Protein AF-A0A6L3MJ90-F1 (afdb_monomer_lite)

Seque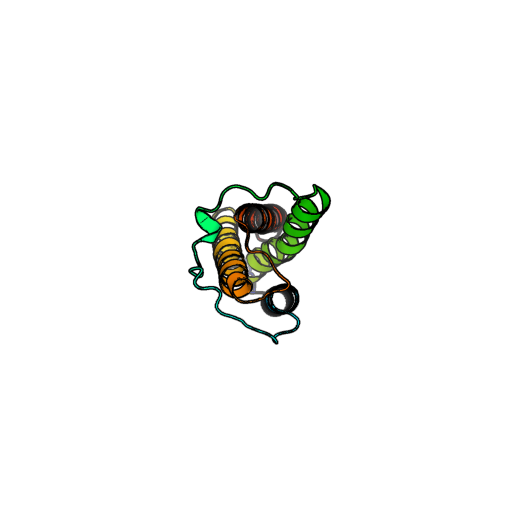nce (137 aa):
MSAPGASRASSLARQAFAAYAALIVYASLYPFDGWVSLGIGPFDYLFAPMQRYVTAFDVVTNVLGYMPFGALGVLALHPRWRGVAATLLVGGLGVLLSGSMEALQTYLPTRVASNLDLAANALGALLGAALAAPAAG

InterPro domains:
  IPR006976 VanZ-LLP1 [PF04892] (19-132)

Secondary structure (DSSP, 8-state):
-PPPP-PPP-HHHHHHHHHHHHHHHHHHHTT-------S--TTGGGTSPPPTT--HHHHHHHHHHHHHHHHHHHHHHTTTS-HHHHHHHHHHHHHHHHHHHHHHHTT-TT----HHHHHHHHHHHHHHHHHHGGGG-

pLDDT: mean 92.96, std 11.11, range [41.81, 98.75]

Organism: NCBI:txid1503055

Foldseek 3Di:
DDDDDDDDQDPVLQVVLVVLLVVVLPVLCPPVDDFADPVDALQVQLVDDADPPDDPVLLQCLLQSLLQNLQSQQSNCPPVDADPRSLVVQLVVQLVSLSVSLSRCNRPPVDHRHPSSSVSSSNSNNNSNNVNRVVRD

Radius of gyration: 17.07 Å; chains: 1; bounding box: 44×27×59 Å

Structure (mmCIF, N/CA/C/O backbone):
data_AF-A0A6L3MJ90-F1
#
_entry.id   AF-A0A6L3MJ90-F1
#
loop_
_atom_site.group_PDB
_atom_site.id
_atom_site.type_symbol
_atom_site.label_atom_id
_atom_site.label_alt_id
_atom_site.label_comp_id
_atom_site.label_asym_id
_atom_site.label_entity_id
_atom_site.label_seq_id
_atom_site.pdbx_PDB_ins_code
_atom_site.Cartn_x
_atom_site.Cartn_y
_atom_site.Cartn_z
_atom_site.occupancy
_atom_site.B_iso_or_equiv
_atom_site.auth_seq_id
_atom_site.auth_comp_id
_atom_site.auth_asym_id
_atom_site.auth_atom_id
_atom_site.pdbx_PDB_model_num
ATOM 1 N N . MET A 1 1 ? -26.338 -4.044 38.039 1.00 44.97 1 MET A N 1
ATOM 2 C CA . MET A 1 1 ? -25.043 -3.561 37.512 1.00 44.97 1 MET A CA 1
ATOM 3 C C . MET A 1 1 ? -24.868 -4.149 36.123 1.00 44.97 1 MET A C 1
ATOM 5 O O . MET A 1 1 ? -24.593 -5.334 36.005 1.00 44.97 1 MET A O 1
ATOM 9 N N . SER A 1 2 ? -25.157 -3.370 35.082 1.00 41.81 2 SER A N 1
ATOM 10 C CA . SER A 1 2 ? -25.042 -3.812 33.689 1.00 41.81 2 SER A CA 1
ATOM 11 C C . SER A 1 2 ? -23.564 -3.846 33.303 1.00 41.81 2 SER A C 1
ATOM 13 O O . SER A 1 2 ? -22.867 -2.853 33.504 1.00 41.81 2 SER A O 1
ATOM 15 N N . ALA A 1 3 ? -23.073 -4.980 32.801 1.00 47.91 3 ALA A N 1
ATOM 16 C CA . ALA A 1 3 ? -21.701 -5.090 32.313 1.00 47.91 3 ALA A CA 1
ATOM 17 C C . ALA A 1 3 ? -21.440 -4.030 31.219 1.00 47.91 3 ALA A C 1
ATOM 19 O O . ALA A 1 3 ? -22.327 -3.807 30.387 1.00 47.91 3 ALA A O 1
ATOM 20 N N . PRO A 1 4 ? -20.268 -3.362 31.206 1.00 47.44 4 PRO A N 1
ATOM 21 C CA . PRO A 1 4 ? -19.938 -2.387 30.172 1.00 47.44 4 PRO A CA 1
ATOM 22 C C . PRO A 1 4 ? -20.048 -3.048 28.794 1.00 47.44 4 PRO A C 1
ATOM 24 O O . PRO A 1 4 ? -19.547 -4.151 28.577 1.00 47.44 4 PRO A O 1
ATOM 27 N N . GLY A 1 5 ? -20.787 -2.391 27.896 1.00 51.34 5 GLY A N 1
ATOM 28 C CA . GLY A 1 5 ? -21.209 -2.950 26.617 1.00 51.34 5 GLY A CA 1
ATOM 29 C C . GLY A 1 5 ? -20.029 -3.465 25.801 1.00 51.34 5 GLY A C 1
ATOM 30 O O . GLY A 1 5 ? -19.142 -2.701 25.427 1.00 51.34 5 GLY A O 1
ATOM 31 N N . ALA A 1 6 ? -20.030 -4.765 25.508 1.00 59.84 6 ALA A N 1
ATOM 32 C CA . ALA A 1 6 ? -19.106 -5.346 24.549 1.00 59.84 6 ALA A CA 1
ATOM 33 C C . ALA A 1 6 ? -19.284 -4.619 23.209 1.00 59.84 6 ALA A C 1
ATOM 35 O O . ALA A 1 6 ? -20.341 -4.702 22.577 1.00 59.84 6 ALA A O 1
ATOM 36 N N . SER A 1 7 ? -18.262 -3.872 22.796 1.00 67.50 7 SER A N 1
ATOM 37 C CA . SER A 1 7 ? -18.231 -3.270 21.470 1.00 67.50 7 SER A CA 1
ATOM 38 C C . SER A 1 7 ? -18.408 -4.375 20.420 1.00 67.50 7 SER A C 1
ATOM 40 O O . SER A 1 7 ? -17.718 -5.392 20.459 1.00 67.50 7 SER A O 1
ATOM 42 N N . ARG A 1 8 ? -19.369 -4.216 19.502 1.00 73.12 8 ARG A N 1
ATOM 43 C CA . ARG A 1 8 ? -19.567 -5.173 18.405 1.00 73.12 8 ARG A CA 1
ATOM 44 C C . ARG A 1 8 ? -18.601 -4.870 17.269 1.00 73.12 8 ARG A C 1
ATOM 46 O O . ARG A 1 8 ? -18.469 -3.721 16.859 1.00 73.12 8 ARG A O 1
ATOM 53 N N . ALA A 1 9 ? -18.004 -5.923 16.716 1.00 79.00 9 ALA A N 1
ATOM 54 C CA . ALA A 1 9 ? -17.249 -5.834 15.473 1.00 79.00 9 ALA A CA 1
ATOM 55 C C . ALA A 1 9 ? -18.142 -5.317 14.330 1.00 79.00 9 ALA A C 1
ATOM 57 O O . ALA A 1 9 ? -19.259 -5.803 14.140 1.00 79.00 9 ALA A O 1
ATOM 58 N N . SER A 1 10 ? -17.636 -4.356 13.554 1.00 87.69 10 SER A N 1
ATOM 59 C CA . SER A 1 10 ? -18.347 -3.793 12.401 1.00 87.69 10 SER A CA 1
ATOM 60 C C . SER A 1 10 ? -18.159 -4.671 11.161 1.00 87.69 10 SER A C 1
ATOM 62 O O . SER A 1 10 ? -17.047 -4.808 10.646 1.00 87.69 10 SER A O 1
ATOM 64 N N . SER A 1 11 ? -19.247 -5.265 10.660 1.00 91.69 11 SER A N 1
ATOM 65 C CA . SER A 1 11 ? -19.242 -6.020 9.397 1.00 91.69 11 SER A CA 1
ATOM 66 C C . SER A 1 11 ? -18.937 -5.119 8.202 1.00 91.69 11 SER A C 1
ATOM 68 O O . SER A 1 11 ? -18.163 -5.508 7.331 1.00 91.69 11 SER A O 1
ATOM 70 N N . LEU A 1 12 ? -19.476 -3.896 8.202 1.00 94.38 12 LEU A N 1
ATOM 71 C CA . LEU A 1 12 ? -19.251 -2.909 7.151 1.00 94.38 12 LEU A CA 1
ATOM 72 C C . LEU A 1 12 ? -17.771 -2.533 7.037 1.00 94.38 12 LEU A C 1
ATOM 74 O O . LEU A 1 12 ? -17.244 -2.510 5.932 1.00 94.38 12 LEU A O 1
ATOM 78 N N . ALA A 1 13 ? -17.077 -2.304 8.159 1.00 94.50 13 ALA A N 1
ATOM 79 C CA . ALA A 1 13 ? -15.648 -1.978 8.137 1.00 94.50 13 ALA A CA 1
ATOM 80 C C . ALA A 1 13 ? -14.810 -3.121 7.542 1.00 94.50 13 ALA A C 1
ATOM 82 O O . ALA A 1 13 ? -13.911 -2.881 6.741 1.00 94.50 13 ALA A O 1
ATOM 83 N N . ARG A 1 14 ? -15.142 -4.375 7.878 1.00 96.19 14 ARG A N 1
ATOM 84 C CA . ARG A 1 14 ? -14.472 -5.566 7.329 1.00 96.19 14 ARG A CA 1
ATOM 85 C C . ARG A 1 14 ? -14.716 -5.726 5.832 1.00 96.19 14 ARG A C 1
ATOM 87 O O . ARG A 1 14 ? -13.780 -6.010 5.093 1.00 96.19 14 ARG A O 1
ATOM 94 N N . GLN A 1 15 ? -15.956 -5.523 5.390 1.00 98.00 15 GLN A N 1
ATOM 95 C CA . GLN A 1 15 ? -16.318 -5.571 3.973 1.00 98.00 15 GLN A CA 1
ATOM 96 C C . GLN A 1 15 ? -15.639 -4.447 3.187 1.00 98.00 15 GLN A C 1
ATOM 98 O O . GLN A 1 15 ? -15.051 -4.712 2.145 1.00 98.00 15 GLN A O 1
ATOM 103 N N . ALA A 1 16 ? -15.652 -3.219 3.711 1.00 98.12 16 ALA A N 1
ATOM 104 C CA . ALA A 1 16 ? -14.984 -2.076 3.100 1.00 98.12 16 ALA A CA 1
ATOM 105 C C . ALA A 1 16 ? -13.468 -2.286 3.012 1.00 98.12 16 ALA A C 1
ATOM 107 O O . ALA A 1 16 ? -12.884 -2.032 1.965 1.00 98.12 16 ALA A O 1
ATOM 108 N N . PHE A 1 17 ? -12.834 -2.809 4.067 1.00 98.38 17 PHE A N 1
ATOM 109 C CA . PHE A 1 17 ? -11.412 -3.150 4.049 1.00 98.38 17 PHE A CA 1
ATOM 110 C C . PHE A 1 17 ? -11.085 -4.185 2.965 1.00 98.38 17 PHE A C 1
ATOM 112 O O . PHE A 1 17 ? -10.170 -3.972 2.174 1.00 98.38 17 PHE A O 1
ATOM 119 N N . ALA A 1 18 ? -11.862 -5.271 2.878 1.00 98.50 18 ALA A N 1
ATOM 120 C CA . ALA A 1 18 ? -11.672 -6.296 1.854 1.00 98.50 18 ALA A CA 1
ATOM 121 C C . ALA A 1 18 ? -11.891 -5.749 0.432 1.00 98.50 18 ALA A C 1
ATOM 123 O O . ALA A 1 18 ? -11.088 -6.015 -0.460 1.00 98.50 18 ALA A O 1
ATOM 124 N N . ALA A 1 19 ? -12.939 -4.947 0.226 1.00 98.62 19 ALA A N 1
ATOM 125 C CA . ALA A 1 19 ? -13.219 -4.309 -1.057 1.00 98.62 19 ALA A CA 1
ATOM 126 C C . ALA A 1 19 ? -12.103 -3.336 -1.465 1.00 98.62 19 ALA A C 1
ATOM 128 O O . ALA A 1 19 ? -11.697 -3.314 -2.623 1.00 98.62 19 ALA A O 1
ATOM 129 N N . TYR A 1 20 ? -11.566 -2.570 -0.514 1.00 98.69 20 TYR A N 1
ATOM 130 C CA . TYR A 1 20 ? -10.477 -1.636 -0.779 1.00 98.69 20 TYR A CA 1
ATOM 131 C C . TYR A 1 20 ? -9.153 -2.356 -1.068 1.00 98.69 20 TYR A C 1
ATOM 133 O O . TYR A 1 20 ? -8.427 -1.968 -1.977 1.00 98.69 20 TYR A O 1
ATOM 141 N N . ALA A 1 21 ? -8.862 -3.454 -0.365 1.00 98.69 21 ALA A N 1
ATOM 142 C CA . ALA A 1 21 ? -7.724 -4.314 -0.688 1.00 98.69 21 ALA A CA 1
ATOM 143 C C . ALA A 1 21 ? -7.846 -4.899 -2.107 1.00 98.69 21 ALA A C 1
ATOM 145 O O . ALA A 1 21 ? -6.879 -4.882 -2.863 1.00 98.69 21 ALA A O 1
ATOM 146 N N . ALA A 1 22 ? -9.041 -5.352 -2.499 1.00 98.69 22 ALA A N 1
ATOM 147 C CA . ALA A 1 22 ? -9.301 -5.826 -3.858 1.00 98.69 22 ALA A CA 1
ATOM 148 C C . ALA A 1 22 ? -9.143 -4.709 -4.905 1.00 98.69 22 ALA A C 1
ATOM 150 O O . ALA A 1 22 ? -8.609 -4.960 -5.983 1.00 98.69 22 ALA A O 1
ATOM 151 N N . LEU A 1 23 ? -9.548 -3.476 -4.582 1.00 98.69 23 LEU A N 1
ATOM 152 C CA . LEU A 1 23 ? -9.339 -2.310 -5.441 1.00 98.69 23 LEU A CA 1
ATOM 153 C C . LEU A 1 23 ? -7.849 -2.014 -5.654 1.00 98.69 23 LEU A C 1
ATOM 155 O O . LEU A 1 23 ? -7.456 -1.734 -6.783 1.00 98.69 23 LEU A O 1
ATOM 159 N N . ILE A 1 24 ? -7.024 -2.116 -4.606 1.00 98.56 24 ILE A N 1
ATOM 160 C CA . ILE A 1 24 ? -5.563 -1.984 -4.722 1.00 98.56 24 ILE A CA 1
ATOM 161 C C . ILE A 1 24 ? -5.018 -3.050 -5.673 1.00 98.56 24 ILE A C 1
ATOM 163 O O . ILE A 1 24 ? -4.349 -2.704 -6.640 1.00 98.56 24 ILE A O 1
ATOM 167 N N . VAL A 1 25 ? -5.369 -4.326 -5.466 1.00 98.69 25 VAL A N 1
ATOM 168 C CA . VAL A 1 25 ? -4.925 -5.417 -6.354 1.00 98.69 25 VAL A CA 1
ATOM 169 C C . VAL A 1 25 ? -5.334 -5.149 -7.802 1.00 98.69 25 VAL A C 1
ATOM 171 O O . VAL A 1 25 ? -4.520 -5.290 -8.714 1.00 98.69 25 VAL A O 1
ATOM 174 N N . TYR A 1 26 ? -6.575 -4.714 -8.020 1.00 98.50 26 TYR A N 1
ATOM 175 C CA . TYR A 1 26 ? -7.071 -4.350 -9.342 1.00 98.50 26 TYR A CA 1
ATOM 176 C C . TYR A 1 26 ? -6.252 -3.228 -9.986 1.00 98.50 26 TYR A C 1
ATOM 178 O O . TYR A 1 26 ? -5.767 -3.384 -11.105 1.00 98.50 26 TYR A O 1
ATOM 186 N N . ALA A 1 27 ? -6.062 -2.113 -9.282 1.00 97.19 27 ALA A N 1
ATOM 187 C CA . ALA A 1 27 ? -5.334 -0.958 -9.799 1.00 97.19 27 ALA A CA 1
ATOM 188 C C . ALA A 1 27 ? -3.849 -1.268 -10.066 1.00 97.19 27 ALA A C 1
ATOM 190 O O . ALA A 1 27 ? -3.271 -0.771 -11.039 1.00 97.19 27 ALA A O 1
ATOM 191 N N . SER A 1 28 ? -3.235 -2.104 -9.229 1.00 97.44 28 SER A N 1
ATOM 192 C CA . SER A 1 28 ? -1.835 -2.502 -9.360 1.00 97.44 28 SER A CA 1
ATOM 193 C C . SER A 1 28 ? -1.592 -3.412 -10.560 1.00 97.44 28 SER A C 1
ATOM 195 O O . SER A 1 28 ? -0.574 -3.244 -11.235 1.00 97.44 28 SER A O 1
ATOM 197 N N . LEU A 1 29 ? -2.507 -4.348 -10.833 1.00 97.94 29 LEU A N 1
ATOM 198 C CA . LEU A 1 29 ? -2.298 -5.427 -11.805 1.00 97.94 29 LEU A CA 1
ATOM 199 C C . LEU A 1 29 ? -3.037 -5.238 -13.137 1.00 97.94 29 LEU A C 1
ATOM 201 O O . LEU A 1 29 ? -2.79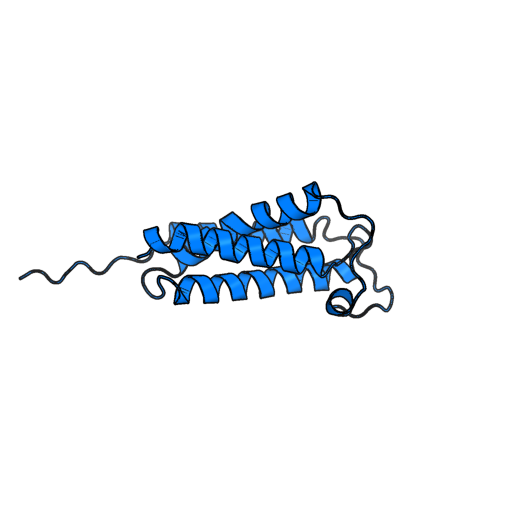2 -6.000 -14.072 1.00 97.94 29 LEU A O 1
ATOM 205 N N . TYR A 1 30 ? -3.908 -4.232 -13.260 1.00 96.12 30 TYR A N 1
ATOM 206 C CA . TYR A 1 30 ? -4.517 -3.863 -14.540 1.00 96.12 30 TYR A CA 1
ATOM 207 C C . TYR A 1 30 ? -3.429 -3.612 -15.611 1.00 96.12 30 TYR A C 1
ATOM 209 O O . TYR A 1 30 ? -2.456 -2.907 -15.325 1.00 96.12 30 TYR A O 1
ATOM 217 N N . PRO A 1 31 ? -3.572 -4.136 -16.847 1.00 96.31 31 PRO A N 1
ATOM 218 C CA . PRO A 1 31 ? -4.773 -4.741 -17.440 1.00 96.31 31 PRO A CA 1
ATOM 219 C C . PRO A 1 31 ? -4.947 -6.256 -17.232 1.00 96.31 31 PRO A C 1
ATOM 221 O O . PRO A 1 31 ? -5.836 -6.832 -17.848 1.00 96.31 31 PRO A O 1
ATOM 224 N N . PHE A 1 32 ? -4.152 -6.905 -16.375 1.00 96.06 32 PHE A N 1
ATOM 225 C CA . PHE A 1 32 ? -4.144 -8.363 -16.168 1.00 96.06 32 PHE A CA 1
ATOM 226 C C . PHE A 1 32 ? -3.760 -9.193 -17.402 1.00 96.06 32 PHE A C 1
ATOM 228 O O . PHE A 1 32 ? -3.985 -10.399 -17.422 1.00 96.06 32 PHE A O 1
ATOM 235 N N . ASP A 1 33 ? -3.112 -8.584 -18.389 1.00 96.12 33 ASP A N 1
ATOM 236 C CA . ASP A 1 33 ? -2.685 -9.239 -19.624 1.00 96.12 33 ASP A CA 1
ATOM 237 C C . ASP A 1 33 ? -1.252 -8.830 -20.000 1.00 96.12 33 ASP A C 1
ATOM 239 O O . ASP A 1 33 ? -0.699 -7.878 -19.443 1.00 96.12 33 ASP A O 1
ATOM 243 N N . GLY A 1 34 ? -0.642 -9.560 -20.935 1.00 95.31 34 GLY A N 1
ATOM 244 C CA . GLY A 1 34 ? 0.680 -9.247 -21.475 1.00 95.31 34 GLY A CA 1
ATOM 245 C C . GLY A 1 34 ? 1.829 -9.535 -20.510 1.00 95.31 34 GLY A C 1
ATOM 246 O O . GLY A 1 34 ? 2.863 -8.877 -20.585 1.00 95.31 34 GLY A O 1
ATOM 247 N N . TRP A 1 35 ? 1.654 -10.492 -19.598 1.00 96.75 35 TRP A N 1
ATOM 248 C CA . TRP A 1 35 ? 2.669 -10.869 -18.615 1.00 96.75 35 TRP A CA 1
ATOM 249 C C . TRP A 1 35 ? 3.882 -11.514 -19.297 1.00 96.75 35 TRP A C 1
ATOM 251 O O . TRP A 1 35 ? 3.734 -12.446 -20.090 1.00 96.75 35 TRP A O 1
ATOM 261 N N . VAL A 1 36 ? 5.088 -11.050 -18.970 1.00 96.31 36 VAL A N 1
ATOM 262 C CA . VAL A 1 36 ? 6.348 -11.534 -19.552 1.00 96.31 36 VAL A CA 1
ATOM 263 C C . VAL A 1 36 ? 7.389 -11.729 -18.456 1.00 96.31 36 VAL A C 1
ATOM 265 O O . VAL A 1 36 ? 7.597 -10.864 -17.612 1.00 96.31 36 VAL A O 1
ATOM 268 N N . SER A 1 37 ? 8.094 -12.861 -18.495 1.00 94.81 37 SER A N 1
ATOM 269 C CA . SER A 1 37 ? 9.276 -13.074 -17.658 1.00 94.81 37 SER A CA 1
ATOM 270 C C . SER A 1 37 ? 10.521 -12.552 -18.370 1.00 94.81 37 SER A C 1
ATOM 272 O O . SER A 1 37 ? 10.900 -13.062 -19.423 1.00 94.81 37 SER A O 1
ATOM 274 N N . LEU A 1 38 ? 11.162 -11.542 -17.784 1.00 89.56 38 LEU A N 1
ATOM 275 C CA . LEU A 1 38 ? 12.381 -10.916 -18.312 1.00 89.56 38 LEU A CA 1
ATOM 276 C C . LEU A 1 38 ? 13.665 -11.481 -17.678 1.00 89.56 38 LEU A C 1
ATOM 278 O O . LEU A 1 38 ? 14.731 -10.885 -17.801 1.00 89.56 38 LEU A O 1
ATOM 282 N N . GLY A 1 39 ? 13.569 -12.610 -16.967 1.00 92.31 39 GLY A N 1
ATOM 283 C CA . GLY A 1 39 ? 14.688 -13.185 -16.209 1.00 92.31 39 GLY A CA 1
ATOM 284 C C . GLY A 1 39 ? 15.021 -12.438 -14.911 1.00 92.31 39 GLY A C 1
ATOM 285 O O . GLY A 1 39 ? 16.029 -12.747 -14.285 1.00 92.31 39 GLY A O 1
ATOM 286 N N . ILE A 1 40 ? 14.177 -11.483 -14.509 1.00 93.19 40 ILE A N 1
ATOM 287 C CA . ILE A 1 40 ? 14.271 -10.752 -13.241 1.00 93.19 40 ILE A CA 1
ATOM 288 C C . ILE A 1 40 ? 13.453 -11.504 -12.186 1.00 93.19 40 ILE A C 1
ATOM 290 O O . ILE A 1 40 ? 12.324 -11.935 -12.446 1.00 93.19 40 ILE A O 1
ATOM 294 N N . GLY A 1 41 ? 14.032 -11.691 -11.003 1.00 95.44 41 GLY A N 1
ATOM 295 C CA . GLY A 1 41 ? 13.372 -12.317 -9.869 1.00 95.44 41 GLY A CA 1
ATOM 296 C C . GLY A 1 41 ? 12.278 -11.419 -9.277 1.00 95.44 41 GLY A C 1
ATOM 297 O O . GLY A 1 41 ? 12.425 -10.197 -9.250 1.00 95.44 41 GLY A O 1
ATOM 298 N N . PRO A 1 42 ? 11.198 -11.999 -8.721 1.00 96.25 42 PRO A N 1
ATOM 299 C CA . PRO A 1 42 ? 10.054 -11.234 -8.211 1.00 96.25 42 PRO A CA 1
ATOM 300 C C . PRO A 1 42 ? 10.400 -10.340 -7.012 1.00 96.25 42 PRO A C 1
ATOM 302 O O . PRO A 1 42 ? 9.633 -9.459 -6.656 1.00 96.25 42 PRO A O 1
ATOM 305 N N . PHE A 1 43 ? 11.544 -10.550 -6.362 1.00 97.12 43 PHE A N 1
ATOM 306 C CA . PHE A 1 43 ? 11.968 -9.770 -5.197 1.00 97.12 43 PHE A CA 1
ATOM 307 C C . PHE A 1 43 ? 13.222 -8.930 -5.461 1.00 97.12 43 PHE A C 1
ATOM 309 O O . PHE A 1 43 ? 13.714 -8.268 -4.549 1.00 97.12 43 PHE A O 1
ATOM 316 N N . ASP A 1 44 ? 13.725 -8.906 -6.698 1.00 96.25 44 ASP A N 1
ATOM 317 C CA . ASP A 1 44 ? 14.957 -8.185 -7.043 1.00 96.25 44 ASP A CA 1
ATOM 318 C C . ASP A 1 44 ? 14.796 -6.668 -6.864 1.00 96.25 44 ASP A C 1
ATOM 320 O O . ASP A 1 44 ? 15.754 -5.970 -6.524 1.00 96.25 44 ASP A O 1
ATOM 324 N N . TYR A 1 45 ? 13.566 -6.157 -6.998 1.00 95.25 45 TYR A N 1
ATOM 325 C CA . TYR A 1 45 ? 13.234 -4.748 -6.776 1.00 95.25 45 TYR A CA 1
ATOM 326 C C . TYR A 1 45 ? 13.584 -4.259 -5.358 1.00 95.25 45 TYR A C 1
ATOM 328 O O . TYR A 1 45 ? 13.861 -3.074 -5.173 1.00 95.25 45 TYR A O 1
ATOM 336 N N . LEU A 1 46 ? 13.621 -5.151 -4.357 1.00 96.88 46 LEU A N 1
ATOM 337 C CA . LEU A 1 46 ? 13.990 -4.805 -2.979 1.00 96.88 46 LEU A CA 1
ATOM 338 C C . LEU A 1 46 ? 15.430 -4.291 -2.886 1.00 96.88 46 LEU A C 1
ATOM 340 O O . LEU A 1 46 ? 15.727 -3.423 -2.065 1.00 96.88 46 LEU A O 1
ATOM 344 N N . PHE A 1 47 ? 16.309 -4.813 -3.741 1.00 95.56 47 PHE A N 1
ATOM 345 C CA . PHE A 1 47 ? 17.740 -4.510 -3.756 1.00 95.56 47 PHE A CA 1
ATOM 346 C C . PHE A 1 47 ? 18.148 -3.641 -4.947 1.00 95.56 47 PHE A C 1
ATOM 348 O O . PHE A 1 47 ? 19.314 -3.259 -5.066 1.00 95.56 47 PHE A O 1
ATOM 355 N N . ALA A 1 48 ? 17.199 -3.317 -5.826 1.00 92.75 48 ALA A N 1
ATOM 356 C CA . ALA A 1 48 ? 17.436 -2.445 -6.958 1.00 92.75 48 ALA A CA 1
ATOM 357 C C . ALA A 1 48 ? 17.835 -1.031 -6.487 1.00 92.75 48 ALA A C 1
ATOM 359 O O . ALA A 1 48 ? 17.334 -0.538 -5.468 1.00 92.75 48 ALA A O 1
ATOM 360 N N . PRO A 1 49 ? 18.722 -0.338 -7.223 1.00 92.56 49 PRO A N 1
ATOM 361 C CA . PRO A 1 49 ? 18.994 1.065 -6.950 1.00 92.56 49 PRO A CA 1
ATOM 362 C C . PRO A 1 49 ? 17.702 1.877 -7.071 1.00 92.56 49 PRO A C 1
ATOM 364 O O . PRO A 1 49 ? 16.857 1.587 -7.919 1.00 92.56 49 PRO A O 1
ATOM 367 N N . MET A 1 50 ? 17.569 2.916 -6.243 1.00 85.62 50 MET A N 1
ATOM 368 C CA . MET A 1 50 ? 16.400 3.793 -6.282 1.00 85.62 50 MET A CA 1
ATOM 369 C C . MET A 1 50 ? 16.186 4.334 -7.703 1.00 85.62 50 MET A C 1
ATOM 371 O O . MET A 1 50 ? 17.126 4.794 -8.364 1.00 85.62 50 MET A O 1
ATOM 375 N N . GLN A 1 51 ? 14.941 4.260 -8.171 1.00 85.25 51 GLN A N 1
ATOM 376 C CA . GLN A 1 51 ? 14.560 4.744 -9.491 1.00 85.25 51 GLN A CA 1
ATOM 377 C C . GLN A 1 51 ? 14.871 6.242 -9.618 1.00 85.25 51 GLN A C 1
ATOM 379 O O . GLN A 1 51 ? 14.518 7.046 -8.760 1.00 85.25 51 GLN A O 1
ATOM 384 N N . ARG A 1 52 ? 15.550 6.627 -10.705 1.00 80.56 52 ARG A N 1
ATOM 385 C CA . ARG A 1 52 ? 16.046 8.004 -10.891 1.00 80.56 52 ARG A CA 1
ATOM 386 C C . ARG A 1 52 ? 14.984 8.985 -11.393 1.00 80.56 52 ARG A C 1
ATOM 388 O O . ARG A 1 52 ? 15.193 10.188 -11.300 1.00 80.56 52 ARG A O 1
ATOM 395 N N . TYR A 1 53 ? 13.878 8.479 -11.936 1.00 83.81 53 TYR A N 1
ATOM 396 C CA . TYR A 1 53 ? 12.834 9.270 -12.598 1.00 83.81 53 TYR A CA 1
ATOM 397 C C . TYR A 1 53 ? 11.494 9.185 -11.861 1.00 83.81 53 TYR A C 1
ATOM 399 O O . TYR A 1 53 ? 10.457 8.993 -12.484 1.00 83.81 53 TYR A O 1
ATOM 407 N N . VAL A 1 54 ? 11.526 9.304 -10.533 1.00 88.50 54 VAL A N 1
ATOM 408 C CA . VAL A 1 54 ? 10.316 9.323 -9.703 1.00 88.50 54 VAL A CA 1
ATOM 409 C C . VAL A 1 54 ? 9.923 10.760 -9.402 1.00 88.50 54 VAL A C 1
ATOM 411 O O . VAL A 1 54 ? 10.761 11.577 -9.010 1.00 88.50 54 VA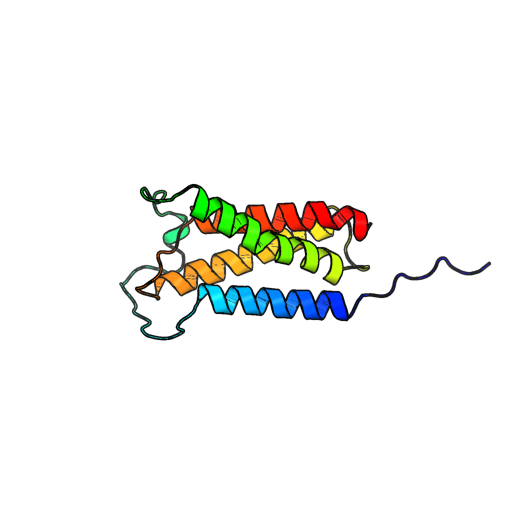L A O 1
ATOM 414 N N . THR A 1 55 ? 8.645 11.079 -9.578 1.00 93.06 55 THR A N 1
ATOM 415 C CA . THR A 1 55 ? 8.106 12.388 -9.224 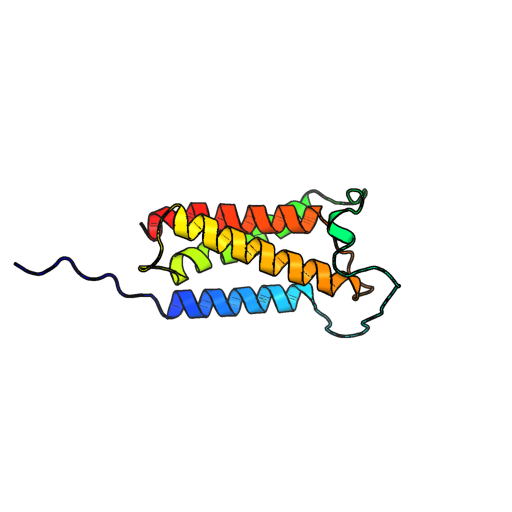1.00 93.06 55 THR A CA 1
ATOM 416 C C . THR A 1 55 ? 7.568 12.381 -7.796 1.00 93.06 55 THR A C 1
ATOM 418 O O . THR A 1 55 ? 7.150 11.356 -7.258 1.00 93.06 55 THR A O 1
ATOM 421 N N . ALA A 1 56 ? 7.513 13.556 -7.165 1.00 93.38 56 ALA A N 1
ATOM 422 C CA . ALA A 1 56 ? 6.848 13.691 -5.869 1.00 93.38 56 ALA A CA 1
ATOM 423 C C . ALA A 1 56 ? 5.360 13.293 -5.940 1.00 93.38 56 ALA A C 1
ATOM 425 O O . ALA A 1 56 ? 4.803 12.820 -4.953 1.00 93.38 56 ALA A O 1
ATOM 426 N N . PHE A 1 57 ? 4.728 13.463 -7.105 1.00 95.06 57 PHE A N 1
ATOM 427 C CA . PHE A 1 57 ? 3.341 13.071 -7.328 1.00 95.06 57 PHE A CA 1
ATOM 428 C C . PHE A 1 57 ? 3.148 11.552 -7.232 1.00 95.06 57 PHE A C 1
ATOM 430 O O . PHE A 1 57 ? 2.177 11.119 -6.612 1.00 95.06 57 PHE A O 1
ATOM 437 N N . ASP A 1 58 ? 4.084 10.757 -7.759 1.00 93.81 58 ASP A N 1
ATOM 438 C CA . ASP A 1 58 ? 4.036 9.289 -7.676 1.00 93.81 58 ASP A CA 1
ATOM 439 C C . ASP A 1 58 ? 4.084 8.833 -6.211 1.00 93.81 58 ASP A C 1
ATOM 441 O O . ASP A 1 58 ? 3.210 8.105 -5.738 1.00 93.81 58 ASP A O 1
ATOM 445 N N . VAL A 1 59 ? 5.041 9.374 -5.449 1.00 95.94 59 VAL A N 1
ATOM 446 C CA . VAL A 1 59 ? 5.208 9.070 -4.019 1.00 95.94 59 VAL A CA 1
ATOM 447 C C . VAL A 1 59 ? 3.970 9.470 -3.215 1.00 95.94 59 VAL A C 1
ATOM 449 O O . VAL A 1 59 ? 3.466 8.681 -2.414 1.00 95.94 59 VAL A O 1
ATOM 452 N N . VAL A 1 60 ? 3.458 10.688 -3.418 1.00 97.88 60 VAL A N 1
ATOM 453 C CA . VAL A 1 60 ? 2.272 11.184 -2.703 1.00 97.88 60 VAL A CA 1
ATOM 454 C C . VAL A 1 60 ? 1.044 10.344 -3.037 1.00 97.88 60 VAL A C 1
ATOM 456 O O . VAL A 1 60 ? 0.285 9.998 -2.134 1.00 97.88 60 VAL A O 1
ATOM 459 N N . THR A 1 61 ? 0.856 9.976 -4.303 1.00 97.06 61 THR A N 1
ATOM 460 C CA . THR A 1 61 ? -0.282 9.153 -4.731 1.00 97.06 61 THR A CA 1
ATOM 461 C C . THR A 1 61 ? -0.231 7.764 -4.102 1.00 97.06 61 THR A C 1
ATOM 463 O O . THR A 1 61 ? -1.257 7.287 -3.625 1.00 97.06 61 THR A O 1
ATOM 466 N N . ASN A 1 62 ? 0.950 7.154 -4.005 1.00 97.25 62 ASN A N 1
ATOM 467 C CA . ASN A 1 62 ? 1.151 5.864 -3.343 1.00 97.25 62 ASN A CA 1
ATOM 468 C C . ASN A 1 62 ? 0.836 5.922 -1.838 1.00 97.25 62 ASN A C 1
ATOM 470 O O . ASN A 1 62 ? 0.058 5.112 -1.324 1.00 97.25 62 ASN A O 1
ATOM 474 N N . VAL A 1 63 ? 1.329 6.953 -1.139 1.00 98.62 63 VAL A N 1
ATOM 475 C CA . VAL A 1 63 ? 0.983 7.196 0.274 1.00 98.62 63 VAL A CA 1
ATOM 476 C C . VAL A 1 63 ? -0.530 7.359 0.437 1.00 98.62 63 VAL A C 1
ATOM 478 O O . VAL A 1 63 ? -1.151 6.647 1.228 1.00 98.62 63 VAL A O 1
ATOM 481 N N . LEU A 1 64 ? -1.144 8.271 -0.321 1.00 98.44 64 LEU A N 1
ATOM 482 C CA . LEU A 1 64 ? -2.578 8.552 -0.226 1.00 98.44 64 LEU A CA 1
ATOM 483 C C . LEU A 1 64 ? -3.435 7.346 -0.627 1.00 98.44 64 LEU A C 1
ATOM 485 O O . LEU A 1 64 ? -4.484 7.132 -0.027 1.00 98.44 64 LEU A O 1
ATOM 489 N N . GLY A 1 65 ? -2.988 6.538 -1.588 1.00 98.12 65 GLY A N 1
ATOM 490 C CA . GLY A 1 65 ? -3.671 5.323 -2.029 1.00 98.12 65 GLY A CA 1
ATOM 491 C C . GLY A 1 65 ? -3.714 4.237 -0.955 1.00 98.12 65 GLY A C 1
ATOM 492 O O . GLY A 1 65 ? -4.707 3.525 -0.842 1.00 98.12 65 GLY A O 1
ATOM 493 N N . TYR A 1 66 ? -2.688 4.136 -0.106 1.00 98.62 66 TYR A N 1
ATOM 494 C CA . TYR A 1 66 ? -2.647 3.144 0.976 1.00 98.62 66 TYR A CA 1
ATOM 495 C C . TYR A 1 66 ? -3.192 3.653 2.320 1.00 98.62 66 TYR A C 1
ATOM 497 O O . TYR A 1 66 ? -3.500 2.846 3.202 1.00 98.62 66 TYR A O 1
ATOM 505 N N . MET A 1 67 ? -3.385 4.964 2.501 1.00 98.75 67 MET A N 1
ATOM 506 C CA . MET A 1 67 ? -3.979 5.508 3.731 1.00 98.75 67 MET A CA 1
ATOM 507 C C . MET A 1 67 ? -5.374 4.936 4.047 1.00 98.75 67 MET A C 1
ATOM 509 O O . MET A 1 67 ? -5.588 4.507 5.186 1.00 98.75 67 MET A O 1
ATOM 513 N N . PRO A 1 68 ? -6.328 4.840 3.100 1.00 98.62 68 PRO A N 1
ATOM 514 C CA . PRO A 1 68 ? -7.632 4.258 3.403 1.00 98.62 68 PRO A CA 1
ATOM 515 C C . PRO A 1 68 ? -7.546 2.772 3.763 1.00 98.62 68 PRO A C 1
ATOM 517 O O . PRO A 1 68 ? -8.269 2.332 4.655 1.00 98.62 68 PRO A O 1
ATOM 520 N N . PHE A 1 69 ? -6.624 2.015 3.156 1.00 98.69 69 PHE A N 1
ATOM 521 C CA . PHE A 1 69 ? -6.348 0.631 3.555 1.00 98.69 69 PHE A CA 1
ATOM 522 C C . PHE A 1 69 ? -5.938 0.555 5.033 1.00 98.69 69 PHE A C 1
ATOM 524 O O . PHE A 1 69 ? -6.509 -0.226 5.795 1.00 98.69 69 PHE A O 1
ATOM 531 N N . GLY A 1 70 ? -5.013 1.422 5.455 1.00 98.31 70 GLY A N 1
ATOM 532 C CA . GLY A 1 70 ? -4.585 1.549 6.847 1.00 98.31 70 GLY A CA 1
ATOM 533 C C . GLY A 1 70 ? -5.737 1.835 7.810 1.00 98.31 70 GLY A C 1
ATOM 534 O O . GLY A 1 70 ? -5.934 1.135 8.807 1.00 98.31 70 GLY A O 1
ATOM 535 N N . ALA A 1 71 ? -6.533 2.853 7.489 1.00 98.25 71 ALA A N 1
ATOM 536 C CA . ALA A 1 71 ? -7.644 3.286 8.328 1.00 98.25 71 ALA A CA 1
ATOM 537 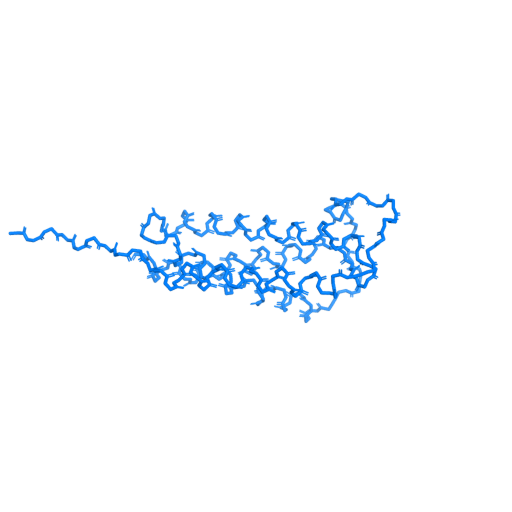C C . ALA A 1 71 ? -8.732 2.205 8.450 1.00 98.25 71 ALA A C 1
ATOM 539 O O . ALA A 1 71 ? -9.150 1.850 9.555 1.00 98.25 71 ALA A O 1
ATOM 540 N N . LEU A 1 72 ? -9.158 1.637 7.318 1.00 98.19 72 LEU A N 1
ATOM 541 C CA . LEU A 1 72 ? -10.175 0.586 7.271 1.00 98.19 72 LEU A CA 1
ATOM 542 C C . LEU A 1 72 ? -9.705 -0.690 7.972 1.00 98.19 72 LEU A C 1
ATOM 544 O O . LEU A 1 72 ? -10.500 -1.320 8.667 1.00 98.19 72 LEU A O 1
ATOM 548 N N . GLY A 1 73 ? -8.425 -1.049 7.845 1.00 97.81 73 GLY A N 1
ATOM 549 C CA . GLY A 1 73 ? -7.853 -2.222 8.501 1.00 97.81 73 GLY A CA 1
ATOM 550 C C . GLY A 1 73 ? -7.952 -2.140 10.023 1.00 97.81 73 GLY A C 1
ATOM 551 O O . GLY A 1 73 ? -8.387 -3.094 10.668 1.00 97.81 73 GLY A O 1
ATOM 552 N N . VAL A 1 74 ? -7.635 -0.984 10.610 1.00 97.44 74 VAL A N 1
ATOM 553 C CA . VAL A 1 74 ? -7.734 -0.789 12.066 1.00 97.44 74 VAL A CA 1
ATOM 554 C C . VAL A 1 74 ? -9.181 -0.919 12.542 1.00 97.44 74 VAL A C 1
ATOM 556 O O . VAL A 1 74 ? -9.452 -1.629 13.513 1.00 97.44 74 VAL A O 1
ATOM 559 N N . LEU A 1 75 ? -10.124 -0.310 11.821 1.00 96.06 75 LEU A N 1
ATOM 560 C CA . LEU A 1 75 ? -11.554 -0.422 12.119 1.00 96.06 75 LEU A CA 1
ATOM 561 C C . LEU A 1 75 ? -12.074 -1.859 11.941 1.00 96.06 75 LEU A C 1
ATOM 563 O O . LEU A 1 75 ? -12.926 -2.311 12.703 1.00 96.06 75 LEU A O 1
ATOM 567 N N . ALA A 1 76 ? -11.553 -2.604 10.964 1.00 96.25 76 ALA A N 1
ATOM 568 C CA . ALA A 1 76 ? -11.933 -3.989 10.700 1.00 96.25 76 ALA A CA 1
ATOM 569 C C . ALA A 1 76 ? -11.453 -4.962 11.793 1.00 96.25 76 ALA A C 1
ATOM 571 O O . ALA A 1 76 ? -12.142 -5.945 12.092 1.00 96.25 76 ALA A O 1
ATOM 572 N N . LEU A 1 77 ? -10.293 -4.695 12.405 1.00 95.31 77 LEU A N 1
ATOM 573 C CA . LEU A 1 77 ? -9.732 -5.512 13.488 1.00 95.31 77 LEU A CA 1
ATOM 574 C C . LEU A 1 77 ? -10.377 -5.247 14.858 1.00 95.31 77 LEU A C 1
ATOM 576 O O . LEU A 1 77 ? -10.243 -6.066 15.776 1.00 95.31 77 LEU A O 1
ATOM 580 N N . HIS A 1 78 ? -11.114 -4.147 14.994 1.00 92.50 78 HIS A N 1
ATOM 581 C CA . HIS A 1 78 ? -11.869 -3.819 16.197 1.00 92.50 78 HIS A CA 1
ATOM 582 C C . HIS A 1 78 ? -13.002 -4.836 16.476 1.00 92.50 78 HIS A C 1
ATOM 584 O O . HIS A 1 78 ? -13.585 -5.400 15.538 1.00 92.50 78 HIS A O 1
ATOM 590 N N . PRO A 1 79 ? -13.329 -5.126 17.753 1.00 91.56 79 PRO A N 1
ATOM 591 C CA . PRO A 1 79 ? -12.667 -4.672 18.986 1.00 91.56 79 PRO A CA 1
ATOM 592 C C . PRO A 1 79 ? -11.460 -5.524 19.401 1.00 91.56 79 PRO A C 1
ATOM 594 O O . PRO A 1 79 ? -10.867 -5.262 20.446 1.00 91.56 79 PRO A O 1
ATOM 597 N N . ARG A 1 80 ? -11.113 -6.573 18.639 1.00 92.12 80 ARG A N 1
ATOM 598 C CA . ARG A 1 80 ? -10.130 -7.584 19.062 1.00 92.12 80 ARG A CA 1
ATOM 599 C C . ARG A 1 80 ? -8.709 -7.032 19.138 1.00 92.12 80 ARG A C 1
ATOM 601 O O . ARG A 1 80 ? -7.985 -7.390 20.060 1.00 92.12 80 ARG A O 1
ATOM 608 N N . TRP A 1 81 ? -8.330 -6.179 18.193 1.00 92.44 81 TRP A N 1
ATOM 609 C CA . TRP A 1 81 ? -7.071 -5.438 18.223 1.00 92.44 81 TRP A CA 1
ATOM 610 C C . TRP A 1 81 ? -7.364 -3.942 18.200 1.00 92.44 81 TRP A C 1
ATOM 612 O O . TRP A 1 81 ? -8.308 -3.506 17.541 1.00 92.44 81 TRP A O 1
ATOM 622 N N . ARG A 1 82 ? -6.569 -3.162 18.940 1.00 93.25 82 ARG A N 1
ATOM 623 C CA . ARG A 1 82 ? -6.757 -1.715 19.123 1.00 93.25 82 ARG A CA 1
ATOM 624 C C . ARG A 1 82 ? -5.408 -1.008 19.233 1.00 93.25 82 ARG A C 1
ATOM 626 O O . ARG A 1 82 ? -4.386 -1.661 19.465 1.00 93.25 82 ARG A O 1
ATOM 633 N N . GLY A 1 83 ? -5.426 0.318 19.101 1.00 92.62 83 GLY A N 1
ATOM 634 C CA . GLY A 1 83 ? -4.258 1.173 19.311 1.00 92.62 83 GLY A CA 1
ATOM 635 C C . GLY A 1 83 ? -3.034 0.719 18.512 1.00 92.62 83 GLY A C 1
ATOM 636 O O . GLY A 1 83 ? -3.157 0.255 17.380 1.00 92.62 83 GLY A O 1
ATOM 637 N N . VAL A 1 84 ? -1.858 0.792 19.142 1.00 95.25 84 VAL A N 1
ATOM 638 C CA . VAL A 1 84 ? -0.562 0.471 18.519 1.00 95.25 84 VAL A CA 1
ATOM 639 C C . VAL A 1 84 ? -0.530 -0.937 17.921 1.00 95.25 84 VAL A C 1
ATOM 641 O O . VAL A 1 84 ? 0.002 -1.123 16.831 1.00 95.25 84 VAL A O 1
ATOM 644 N N . ALA A 1 85 ? -1.128 -1.929 18.588 1.00 96.31 85 ALA A N 1
ATOM 645 C CA . ALA A 1 85 ? -1.115 -3.304 18.095 1.00 96.31 85 ALA A CA 1
ATOM 646 C C . ALA A 1 85 ? -1.890 -3.447 16.774 1.00 96.31 85 ALA A C 1
ATOM 648 O O . ALA A 1 85 ? -1.399 -4.082 15.844 1.00 96.31 85 ALA A O 1
ATOM 649 N N . ALA A 1 86 ? -3.064 -2.812 16.658 1.00 96.62 86 ALA A N 1
ATOM 650 C CA . ALA A 1 86 ? -3.804 -2.774 15.396 1.00 96.62 86 ALA A CA 1
ATOM 651 C C . ALA A 1 86 ? -3.030 -2.006 14.315 1.00 96.62 86 ALA A C 1
ATOM 653 O O . ALA A 1 86 ? -2.949 -2.475 13.182 1.00 96.62 86 ALA A O 1
ATOM 654 N N . THR A 1 87 ? -2.413 -0.873 14.666 1.00 97.44 87 THR A N 1
ATOM 655 C CA . THR A 1 87 ? -1.613 -0.069 13.732 1.00 97.44 87 THR A CA 1
ATOM 656 C C . THR A 1 87 ? -0.449 -0.861 13.144 1.00 97.44 87 THR A C 1
ATOM 658 O O . THR A 1 87 ? -0.277 -0.875 11.927 1.00 97.44 87 THR A O 1
ATOM 661 N N . LEU A 1 88 ? 0.326 -1.557 13.980 1.00 97.81 88 LEU A N 1
ATOM 662 C CA . LEU A 1 88 ? 1.470 -2.352 13.526 1.00 97.81 88 LEU A CA 1
ATOM 663 C C . LEU A 1 88 ? 1.035 -3.557 12.687 1.00 97.81 88 LEU A C 1
ATOM 665 O O . LEU A 1 88 ? 1.650 -3.830 11.658 1.00 97.81 88 LEU A O 1
ATOM 669 N N . LEU A 1 89 ? -0.042 -4.247 13.081 1.00 98.25 89 LEU A N 1
ATOM 670 C CA . LEU A 1 89 ? -0.586 -5.360 12.299 1.00 98.25 89 LEU A CA 1
ATOM 671 C C . LEU A 1 89 ? -1.028 -4.906 10.907 1.00 98.25 89 LEU A C 1
ATOM 673 O O . LEU A 1 89 ? -0.664 -5.530 9.914 1.00 98.25 89 LEU A O 1
ATOM 677 N N . VAL A 1 90 ? -1.782 -3.810 10.817 1.00 98.06 90 VAL A N 1
ATOM 678 C CA . VAL A 1 90 ? -2.271 -3.292 9.532 1.00 98.06 90 VAL A CA 1
ATOM 679 C C . VAL A 1 90 ? -1.133 -2.714 8.694 1.00 98.06 90 VAL A C 1
ATOM 681 O O . VAL A 1 90 ? -1.115 -2.925 7.485 1.00 98.06 90 VAL A O 1
ATOM 684 N N . GLY A 1 91 ? -0.147 -2.063 9.315 1.00 98.25 91 GLY A N 1
ATOM 685 C CA . GLY A 1 91 ? 1.083 -1.653 8.637 1.00 98.25 91 GLY A CA 1
ATOM 686 C C . GLY A 1 91 ? 1.812 -2.841 8.007 1.00 98.25 91 GLY A C 1
ATOM 687 O O . GLY A 1 91 ? 2.165 -2.793 6.832 1.00 98.25 91 GLY A O 1
ATOM 688 N N . GLY A 1 92 ? 1.947 -3.948 8.746 1.00 98.56 92 GLY A N 1
ATOM 689 C CA . GLY A 1 92 ? 2.502 -5.201 8.228 1.00 98.56 92 GLY A CA 1
ATOM 690 C C . GLY A 1 92 ? 1.693 -5.779 7.064 1.00 98.56 92 GLY A C 1
ATOM 691 O O . GLY A 1 92 ? 2.271 -6.176 6.056 1.00 98.56 92 GLY A O 1
ATOM 692 N N . LEU A 1 93 ? 0.358 -5.762 7.146 1.00 98.62 93 LEU A N 1
ATOM 693 C CA . LEU A 1 93 ? -0.508 -6.156 6.026 1.00 98.62 93 LEU A CA 1
ATOM 694 C C . LEU A 1 93 ? -0.327 -5.246 4.804 1.00 98.62 93 LEU A C 1
ATOM 696 O O . LEU A 1 93 ? -0.347 -5.739 3.680 1.00 98.62 93 LEU A O 1
ATOM 700 N N . GLY A 1 94 ? -0.116 -3.944 5.010 1.00 98.56 94 GLY A N 1
ATOM 701 C CA . GLY A 1 94 ? 0.172 -2.986 3.943 1.00 98.56 94 GLY A CA 1
ATOM 702 C C . GLY A 1 94 ? 1.493 -3.289 3.237 1.00 98.56 94 GLY A C 1
ATOM 703 O O . GLY A 1 94 ? 1.529 -3.321 2.009 1.00 98.56 94 GLY A O 1
ATOM 704 N N . VAL A 1 95 ? 2.549 -3.596 4.000 1.00 98.69 95 VAL A N 1
ATOM 705 C CA . VAL A 1 95 ? 3.849 -4.039 3.465 1.00 98.69 95 VAL A CA 1
ATOM 706 C C . VAL A 1 95 ? 3.702 -5.336 2.672 1.00 98.69 95 VAL A C 1
ATOM 708 O O . VAL A 1 95 ? 4.225 -5.426 1.567 1.00 98.69 95 VAL A O 1
ATOM 711 N N . LEU A 1 96 ? 2.971 -6.324 3.198 1.00 98.62 96 LEU A N 1
ATOM 712 C CA . LEU A 1 96 ? 2.763 -7.605 2.515 1.00 98.62 96 LEU A CA 1
ATOM 713 C C . LEU A 1 96 ? 1.969 -7.438 1.217 1.00 98.62 96 LEU A C 1
ATOM 715 O O . LEU A 1 96 ? 2.354 -8.001 0.193 1.00 98.62 96 LEU A O 1
ATOM 719 N N . LEU A 1 97 ? 0.888 -6.653 1.242 1.00 98.69 97 LEU A N 1
ATOM 720 C CA . LEU A 1 97 ? 0.084 -6.369 0.056 1.00 98.69 97 LEU A CA 1
ATOM 721 C C . LEU A 1 97 ? 0.910 -5.622 -0.993 1.00 98.69 97 LEU A C 1
ATOM 723 O O . LEU A 1 97 ? 0.978 -6.069 -2.132 1.00 98.69 97 LEU A O 1
ATOM 727 N N . SER A 1 98 ? 1.561 -4.523 -0.602 1.00 98.50 98 SER A N 1
ATOM 728 C CA . SER A 1 98 ? 2.417 -3.727 -1.486 1.00 98.50 98 SER A CA 1
ATOM 729 C C . SER A 1 98 ? 3.548 -4.567 -2.074 1.00 98.50 98 SER A C 1
ATOM 731 O O . SER A 1 98 ? 3.669 -4.658 -3.288 1.00 98.50 98 SER A O 1
ATOM 733 N N . GLY A 1 99 ? 4.295 -5.297 -1.243 1.00 98.56 99 GLY A N 1
ATOM 734 C CA . GLY A 1 99 ? 5.386 -6.144 -1.718 1.00 98.56 99 GLY A CA 1
ATOM 735 C C . GLY A 1 99 ? 4.922 -7.257 -2.658 1.00 98.56 99 GLY A C 1
ATOM 736 O O . GLY A 1 99 ? 5.614 -7.572 -3.618 1.00 98.56 99 GLY A O 1
ATOM 737 N N . SER A 1 100 ? 3.721 -7.803 -2.447 1.00 98.62 100 SER A N 1
ATOM 738 C CA . SER A 1 100 ? 3.126 -8.760 -3.388 1.00 98.62 100 SER A CA 1
ATOM 739 C C . SER A 1 100 ? 2.778 -8.107 -4.729 1.00 98.62 100 SER A C 1
ATOM 741 O O . SER A 1 100 ? 2.955 -8.735 -5.770 1.00 98.62 100 SER A O 1
ATOM 743 N N . MET A 1 101 ? 2.288 -6.862 -4.724 1.00 98.44 101 MET A N 1
ATOM 744 C CA . MET A 1 101 ? 1.975 -6.130 -5.955 1.00 98.44 101 MET A CA 1
ATOM 745 C C . MET A 1 101 ? 3.241 -5.783 -6.733 1.00 98.44 101 MET A C 1
ATOM 747 O O . MET A 1 101 ? 3.308 -6.113 -7.911 1.00 98.44 101 MET A O 1
ATOM 751 N N . GLU A 1 102 ? 4.259 -5.227 -6.074 1.00 98.00 102 GLU A N 1
ATOM 752 C CA . GLU A 1 102 ? 5.566 -4.941 -6.683 1.00 98.00 102 GLU A CA 1
ATOM 753 C C . GLU A 1 102 ? 6.196 -6.218 -7.267 1.00 98.00 102 GLU A C 1
ATOM 755 O O . GLU A 1 102 ? 6.668 -6.245 -8.407 1.00 98.00 102 GLU A O 1
ATOM 760 N N . ALA A 1 103 ? 6.126 -7.329 -6.526 1.00 98.12 103 ALA A N 1
ATOM 761 C CA . ALA A 1 103 ? 6.654 -8.606 -6.985 1.00 98.12 103 ALA A CA 1
ATOM 762 C C . ALA A 1 103 ? 5.957 -9.120 -8.249 1.00 98.12 103 ALA A C 1
ATOM 764 O O . ALA A 1 103 ? 6.614 -9.577 -9.183 1.00 98.12 103 ALA A O 1
ATOM 765 N N . LEU A 1 104 ? 4.629 -9.013 -8.313 1.00 97.81 104 LEU A N 1
ATOM 766 C CA . LEU A 1 104 ? 3.861 -9.384 -9.501 1.00 97.81 104 LEU A CA 1
ATOM 767 C C . LEU A 1 104 ? 4.090 -8.412 -10.663 1.00 97.81 104 LEU A C 1
ATOM 769 O O . LEU A 1 104 ? 4.200 -8.841 -11.810 1.00 97.81 104 LEU A O 1
ATOM 773 N N . GLN A 1 105 ? 4.217 -7.117 -10.380 1.00 97.00 105 GLN A N 1
ATOM 774 C CA . GLN A 1 105 ? 4.474 -6.082 -11.381 1.00 97.00 105 GLN A CA 1
ATOM 775 C C . GLN A 1 105 ? 5.825 -6.243 -12.080 1.00 97.00 105 GLN A C 1
ATOM 777 O O . GLN A 1 105 ? 5.962 -5.776 -13.205 1.00 97.00 105 GLN A O 1
ATOM 782 N N . THR A 1 106 ? 6.777 -6.976 -11.492 1.00 96.62 106 THR A N 1
ATOM 783 C CA . THR A 1 106 ? 8.024 -7.395 -12.167 1.00 96.62 106 THR A CA 1
ATOM 784 C C . THR A 1 106 ? 7.754 -8.108 -13.500 1.00 96.62 106 THR A C 1
ATOM 786 O O . THR A 1 106 ? 8.566 -8.043 -14.421 1.00 96.62 106 THR A O 1
ATOM 789 N N . TYR A 1 107 ? 6.599 -8.765 -13.625 1.00 96.75 107 TYR A N 1
ATOM 790 C CA . TYR A 1 107 ? 6.190 -9.499 -14.819 1.00 96.75 107 TYR A CA 1
ATOM 791 C C . TYR A 1 107 ? 5.240 -8.714 -15.734 1.00 96.75 107 TYR A C 1
AT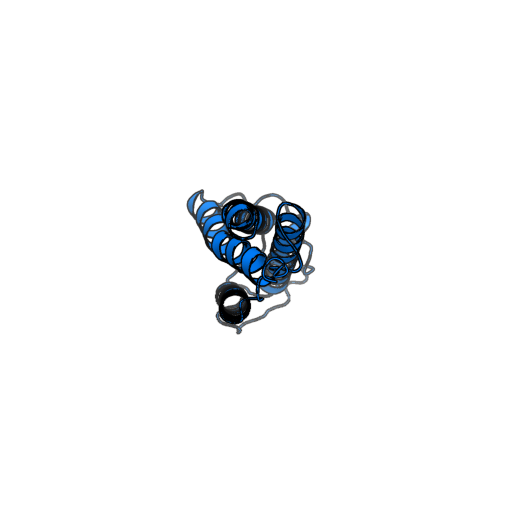OM 793 O O . TYR A 1 107 ? 4.806 -9.250 -16.752 1.00 96.75 107 TYR A O 1
ATOM 801 N N . LEU A 1 108 ? 4.898 -7.468 -15.395 1.00 96.25 108 LEU A N 1
ATOM 802 C CA . LEU A 1 108 ? 4.031 -6.599 -16.193 1.00 96.25 108 LEU A CA 1
ATOM 803 C C . LEU A 1 108 ? 4.881 -5.562 -16.946 1.00 96.25 108 LEU A C 1
ATOM 805 O O . LEU A 1 108 ? 5.391 -4.638 -16.318 1.00 96.25 108 LEU A O 1
ATOM 809 N N . PRO A 1 109 ? 4.991 -5.625 -18.288 1.00 93.19 109 PRO A N 1
ATOM 810 C CA . PRO A 1 109 ? 5.859 -4.723 -19.061 1.00 93.19 109 PRO A CA 1
ATOM 811 C C . PRO A 1 109 ? 5.511 -3.231 -18.955 1.00 93.19 109 PRO A C 1
ATOM 813 O O . PRO A 1 109 ? 6.332 -2.375 -19.270 1.00 93.19 109 PRO A O 1
ATOM 816 N N . THR A 1 110 ? 4.280 -2.911 -18.555 1.00 92.19 110 THR A N 1
ATOM 817 C CA . THR A 1 110 ? 3.778 -1.538 -18.389 1.00 92.19 110 THR A CA 1
ATOM 818 C C . THR A 1 110 ? 4.082 -0.948 -17.013 1.00 92.19 110 THR A C 1
ATOM 820 O O . THR A 1 110 ? 3.782 0.223 -16.768 1.00 92.19 110 THR A O 1
ATOM 823 N N . ARG A 1 111 ? 4.634 -1.745 -16.097 1.00 93.19 111 ARG A N 1
ATOM 824 C CA . ARG A 1 111 ? 4.929 -1.365 -14.719 1.00 93.19 111 ARG A CA 1
ATOM 825 C C . ARG A 1 111 ? 6.412 -1.562 -14.437 1.00 93.19 111 ARG A C 1
ATOM 827 O O . ARG A 1 111 ? 7.084 -2.369 -15.069 1.00 93.19 111 ARG A O 1
ATOM 834 N N . VAL A 1 112 ? 6.924 -0.802 -13.477 1.00 92.38 112 VAL A N 1
ATOM 835 C CA . VAL A 1 112 ? 8.302 -0.945 -13.009 1.00 92.38 112 VAL A CA 1
ATOM 836 C C . VAL A 1 112 ? 8.263 -1.068 -11.498 1.00 92.38 112 VAL A C 1
ATOM 838 O O . VAL A 1 112 ? 8.029 -0.075 -10.816 1.00 92.38 112 VAL A O 1
ATOM 841 N N . ALA A 1 113 ? 8.501 -2.280 -10.998 1.00 95.19 113 ALA A N 1
ATOM 842 C CA . ALA A 1 113 ? 8.552 -2.543 -9.567 1.00 95.19 113 ALA A CA 1
ATOM 843 C C . ALA A 1 113 ? 9.642 -1.696 -8.882 1.00 95.19 113 ALA A C 1
ATOM 845 O O . ALA A 1 113 ? 10.736 -1.508 -9.433 1.00 95.19 113 ALA A O 1
ATOM 846 N N . SER A 1 114 ? 9.358 -1.178 -7.687 1.00 95.81 114 SER A N 1
ATOM 847 C CA . SER A 1 114 ? 10.190 -0.186 -7.006 1.00 95.81 114 SER A CA 1
ATOM 848 C C . SER A 1 114 ? 10.176 -0.335 -5.486 1.00 95.81 114 SER A C 1
ATOM 850 O O . SER A 1 114 ? 9.134 -0.432 -4.838 1.00 95.81 114 SER A O 1
ATOM 852 N N . ASN A 1 115 ? 11.359 -0.274 -4.868 1.00 96.38 115 ASN A N 1
ATOM 853 C CA . ASN A 1 115 ? 11.468 -0.204 -3.408 1.00 96.38 115 ASN A CA 1
ATOM 854 C C . ASN A 1 115 ? 10.928 1.118 -2.833 1.00 96.38 115 ASN A C 1
ATOM 856 O O . ASN A 1 115 ? 10.512 1.154 -1.672 1.00 96.38 115 ASN A O 1
ATOM 860 N N . LEU A 1 116 ? 10.894 2.187 -3.635 1.00 96.38 116 LEU A N 1
ATOM 861 C CA . LEU A 1 116 ? 10.328 3.471 -3.236 1.00 96.38 116 LEU A CA 1
ATOM 862 C C . LEU A 1 116 ? 8.801 3.402 -3.145 1.00 96.38 116 LEU A C 1
ATOM 864 O O . LEU A 1 116 ? 8.235 3.908 -2.176 1.00 96.38 116 LEU A O 1
ATOM 868 N N . ASP A 1 117 ? 8.151 2.713 -4.082 1.00 96.62 117 ASP A N 1
ATOM 869 C CA . ASP A 1 117 ? 6.701 2.508 -4.059 1.00 96.62 117 ASP A CA 1
ATOM 870 C C . ASP A 1 117 ? 6.301 1.616 -2.885 1.00 96.62 117 ASP A C 1
ATOM 872 O O . ASP A 1 117 ? 5.395 1.962 -2.123 1.00 96.62 117 ASP A O 1
ATOM 876 N N . LEU A 1 118 ? 7.073 0.554 -2.621 1.00 97.81 118 LEU A N 1
ATOM 877 C CA . LEU A 1 118 ? 6.916 -0.251 -1.411 1.00 97.81 118 LEU A CA 1
ATOM 878 C C . LEU A 1 118 ? 6.954 0.608 -0.137 1.00 97.81 118 LEU A C 1
ATOM 880 O O . LEU A 1 118 ? 6.070 0.480 0.714 1.00 97.81 118 LEU A O 1
ATOM 884 N N . ALA A 1 119 ? 7.954 1.485 -0.007 1.00 97.69 119 ALA A N 1
ATOM 885 C CA . ALA A 1 119 ? 8.108 2.355 1.156 1.00 97.69 119 ALA A CA 1
ATOM 886 C C . ALA A 1 119 ? 6.973 3.387 1.272 1.00 97.69 119 ALA A C 1
ATOM 888 O O . ALA A 1 119 ? 6.441 3.590 2.365 1.00 97.69 119 ALA A O 1
ATOM 889 N N . ALA A 1 120 ? 6.569 4.004 0.159 1.00 98.12 120 ALA A N 1
ATOM 890 C CA . ALA A 1 120 ? 5.476 4.972 0.107 1.00 98.12 120 ALA A CA 1
ATOM 891 C C . ALA A 1 120 ? 4.133 4.333 0.499 1.00 98.12 120 ALA A C 1
ATOM 893 O O . ALA A 1 120 ? 3.425 4.846 1.366 1.00 98.12 120 ALA A O 1
ATOM 894 N N . ASN A 1 121 ? 3.824 3.164 -0.059 1.00 98.56 121 ASN A N 1
ATOM 895 C CA . ASN A 1 121 ? 2.623 2.392 0.255 1.00 98.56 121 ASN A CA 1
ATOM 896 C C . ASN A 1 121 ? 2.599 1.957 1.730 1.00 98.56 121 ASN A C 1
ATOM 898 O O . ASN A 1 121 ? 1.586 2.100 2.419 1.00 98.56 121 ASN A O 1
ATOM 902 N N . ALA A 1 122 ? 3.731 1.473 2.255 1.00 98.56 122 ALA A N 1
ATOM 903 C CA . ALA A 1 122 ? 3.861 1.096 3.662 1.00 98.56 122 ALA A CA 1
ATOM 904 C C . ALA A 1 122 ? 3.657 2.295 4.602 1.00 98.56 122 ALA A C 1
ATOM 906 O O . ALA A 1 122 ? 2.933 2.186 5.597 1.00 98.56 122 ALA A O 1
ATOM 907 N N . LEU A 1 123 ? 4.241 3.451 4.269 1.00 98.62 123 LEU A N 1
ATOM 908 C CA . LEU A 1 123 ? 4.030 4.699 4.999 1.00 98.62 123 LEU A CA 1
ATOM 909 C C . LEU A 1 123 ? 2.556 5.116 4.964 1.00 98.62 123 LEU A C 1
ATOM 911 O O . LEU A 1 123 ? 1.995 5.439 6.009 1.00 98.62 123 LEU A O 1
ATOM 915 N N . GLY A 1 124 ? 1.911 5.052 3.798 1.00 98.75 124 GLY A N 1
ATOM 916 C CA . GLY A 1 124 ? 0.481 5.313 3.645 1.00 98.75 124 GLY A CA 1
ATOM 917 C C . GLY A 1 124 ? -0.370 4.446 4.567 1.00 98.75 124 GLY A C 1
ATOM 918 O O . GLY A 1 124 ? -1.163 4.968 5.353 1.00 98.75 124 GLY A O 1
ATOM 919 N N . ALA A 1 125 ? -0.148 3.130 4.550 1.00 98.75 125 ALA A N 1
ATOM 920 C CA . ALA A 1 125 ? -0.864 2.193 5.412 1.00 98.75 125 ALA A CA 1
ATOM 921 C C . ALA A 1 125 ? -0.661 2.505 6.906 1.00 98.75 125 ALA A C 1
ATOM 923 O O . ALA A 1 125 ? -1.627 2.508 7.669 1.00 98.75 125 ALA A O 1
ATOM 924 N N . LEU A 1 126 ? 0.569 2.818 7.328 1.00 98.50 126 LEU A N 1
ATOM 925 C CA . LEU A 1 126 ? 0.871 3.183 8.715 1.00 98.50 126 LEU A CA 1
ATOM 926 C C . LEU A 1 126 ? 0.210 4.500 9.132 1.00 98.50 126 LEU A C 1
ATOM 928 O O . LEU A 1 126 ? -0.382 4.557 10.209 1.00 98.50 126 LEU A O 1
ATOM 932 N N . LEU A 1 127 ? 0.270 5.538 8.294 1.00 98.62 127 LEU A N 1
ATOM 933 C CA . LEU A 1 127 ? -0.349 6.836 8.573 1.00 98.62 127 LEU A CA 1
ATOM 934 C C . LEU A 1 127 ? -1.868 6.712 8.677 1.00 98.62 127 LEU A C 1
ATOM 936 O O . LEU A 1 127 ? -2.460 7.179 9.647 1.00 98.62 127 LEU A O 1
ATOM 940 N N . GLY A 1 128 ? -2.499 6.031 7.721 1.00 98.44 128 GLY A N 1
ATOM 941 C CA . GLY A 1 128 ? -3.937 5.783 7.748 1.00 98.44 128 GLY A CA 1
ATOM 942 C C . GLY A 1 128 ? -4.372 5.007 8.989 1.00 98.44 128 GLY A C 1
ATOM 943 O O . GLY A 1 128 ? -5.339 5.376 9.658 1.00 98.44 128 GLY A O 1
ATOM 944 N N . ALA A 1 129 ? -3.618 3.967 9.345 1.00 98.19 129 ALA A N 1
ATOM 945 C CA . ALA A 1 129 ? -3.868 3.181 10.544 1.00 98.19 129 ALA A CA 1
ATOM 946 C C . ALA A 1 129 ? -3.690 4.011 11.827 1.00 98.19 129 ALA A C 1
ATOM 948 O O . ALA A 1 129 ? -4.535 3.957 12.720 1.00 98.19 129 ALA A O 1
ATOM 949 N N . ALA A 1 130 ? -2.627 4.813 11.922 1.00 97.62 130 ALA A N 1
ATOM 950 C CA . ALA A 1 130 ? -2.364 5.679 13.069 1.00 97.62 130 ALA A CA 1
ATOM 951 C C . ALA A 1 130 ? -3.455 6.744 13.258 1.00 97.62 130 ALA A C 1
ATOM 953 O O . ALA A 1 130 ? -3.873 6.987 14.387 1.00 97.62 130 ALA A O 1
ATOM 954 N N . LEU A 1 131 ? -3.961 7.327 12.167 1.00 97.38 131 LEU A N 1
ATOM 955 C CA . LEU A 1 131 ? -5.053 8.302 12.203 1.00 97.38 131 LEU A CA 1
ATOM 956 C C . LEU A 1 131 ? -6.379 7.685 12.673 1.00 97.38 131 LEU A C 1
ATOM 958 O O . LEU A 1 131 ? -7.136 8.336 13.388 1.00 97.38 131 LEU A O 1
ATOM 962 N N . ALA A 1 132 ? -6.661 6.434 12.299 1.00 96.12 132 ALA A N 1
ATOM 963 C CA . ALA A 1 132 ? -7.895 5.743 12.680 1.00 96.12 132 ALA A CA 1
ATOM 964 C C . ALA A 1 132 ? -7.832 5.071 14.064 1.00 96.12 132 ALA A C 1
ATOM 966 O O . ALA A 1 132 ? -8.873 4.829 14.678 1.00 96.12 132 ALA A O 1
ATOM 967 N N . ALA A 1 133 ? -6.636 4.769 14.576 1.00 93.56 133 ALA A N 1
ATOM 968 C CA . ALA A 1 133 ? -6.447 4.050 15.836 1.00 93.56 133 ALA A CA 1
ATOM 969 C C . ALA A 1 133 ? -7.157 4.670 17.052 1.00 93.56 133 ALA A C 1
ATOM 971 O O . ALA A 1 133 ? -7.754 3.898 17.805 1.00 93.56 133 ALA A O 1
ATOM 972 N N . PRO A 1 134 ? -7.187 6.005 17.245 1.00 91.06 134 PRO A N 1
ATOM 973 C CA . PRO A 1 134 ? -7.946 6.618 18.335 1.00 91.06 134 PRO A CA 1
ATOM 974 C C . PRO A 1 134 ? -9.459 6.387 18.236 1.00 91.06 134 PRO A C 1
ATOM 976 O O . PRO A 1 134 ? -10.118 6.247 19.260 1.00 91.06 134 PRO A O 1
ATOM 979 N N . ALA A 1 135 ? -10.018 6.297 17.022 1.00 82.75 135 ALA A N 1
ATOM 980 C CA . ALA A 1 135 ? -11.447 6.043 16.809 1.00 82.75 135 ALA A CA 1
ATOM 981 C C . ALA A 1 135 ? -11.844 4.579 17.082 1.00 82.75 135 ALA A C 1
ATOM 983 O O . ALA A 1 135 ? -13.008 4.285 17.343 1.00 82.75 135 ALA A O 1
ATOM 984 N N . ALA A 1 136 ? -10.871 3.665 17.042 1.00 76.38 136 ALA A N 1
ATOM 985 C CA . ALA A 1 136 ? -11.004 2.271 17.463 1.00 76.38 136 ALA A CA 1
ATOM 986 C C . ALA A 1 136 ? -10.527 2.043 18.918 1.00 76.38 136 ALA A C 1
ATOM 988 O O . ALA A 1 136 ? -10.465 0.898 19.374 1.00 76.38 136 ALA A O 1
ATOM 989 N N . GLY A 1 137 ? -10.144 3.104 19.638 1.00 62.62 137 GLY A N 1
ATOM 990 C CA . GLY A 1 137 ? -9.627 3.099 21.014 1.00 62.62 137 GLY A CA 1
ATOM 991 C C . GLY A 1 137 ? -10.690 2.868 22.066 1.00 62.62 137 GLY A C 1
ATOM 992 O O . GLY A 1 137 ? -11.878 3.142 21.797 1.00 62.62 137 GLY A O 1
#